Protein AF-A0A950DJ20-F1 (afdb_monomer_lite)

Secondary structure (DSSP, 8-state):
-HHHHHHHHHHHHHHHHHHHHHHHHHHHHHHHHHHHHHHTGGGGGSTTHHHHHHHHHHHHHHHHHHHHHHHHHTT------

Sequence (81 aa):
METNEFSSAWKDSAKKAVELYVESGEKLGKMMLEWHEQSTSWAKKTMIGPLFEAQRNASRQLMESSADTARKLFGIANNGQ

pLDDT: mean 83.01, std 11.77, range [34.31, 92.88]

Radius of gyration: 18.35 Å; chains: 1; bounding box: 41×22×57 Å

Structure (mmCIF, N/CA/C/O backbone):
data_AF-A0A950DJ20-F1
#
_entry.id   AF-A0A950DJ20-F1
#
loop_
_atom_site.group_PDB
_atom_site.id
_atom_site.type_symbol
_atom_site.label_atom_id
_atom_site.label_alt_id
_atom_site.label_comp_id
_atom_site.label_asym_id
_atom_site.label_entity_id
_atom_site.label_seq_id
_atom_site.pdbx_PDB_ins_code
_atom_site.Cartn_x
_ato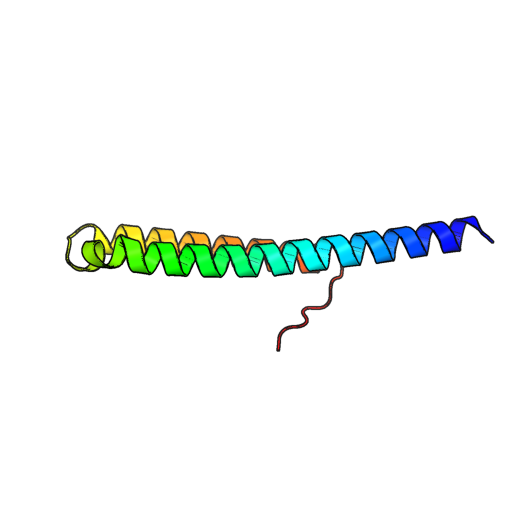m_site.Cartn_y
_atom_site.Cartn_z
_atom_site.occupancy
_atom_site.B_iso_or_equiv
_atom_site.auth_seq_id
_atom_site.auth_comp_id
_atom_site.auth_asym_id
_atom_site.auth_atom_id
_atom_site.pdbx_PDB_model_num
ATOM 1 N N . MET A 1 1 ? 20.983 7.478 -35.330 1.00 54.53 1 MET A N 1
ATOM 2 C CA . MET A 1 1 ? 20.863 6.306 -34.433 1.00 54.53 1 MET A CA 1
ATOM 3 C C . MET A 1 1 ? 20.849 6.720 -32.956 1.00 54.53 1 MET A C 1
ATOM 5 O O . MET A 1 1 ? 20.182 6.058 -32.180 1.00 54.53 1 MET A O 1
ATOM 9 N N . GLU A 1 2 ? 21.459 7.854 -32.584 1.00 60.28 2 GLU A N 1
ATOM 10 C CA . GLU A 1 2 ? 21.583 8.339 -31.191 1.00 60.28 2 GLU A CA 1
ATOM 11 C C . GLU A 1 2 ? 20.274 8.764 -30.492 1.00 60.28 2 GLU A C 1
ATOM 13 O O . GLU A 1 2 ? 20.137 8.615 -29.280 1.00 60.28 2 GLU A O 1
ATOM 18 N N . THR A 1 3 ? 19.271 9.255 -31.226 1.00 62.78 3 THR A N 1
ATOM 19 C CA . THR A 1 3 ? 17.999 9.717 -30.632 1.00 62.78 3 THR A CA 1
ATOM 20 C C . THR A 1 3 ? 17.165 8.586 -30.022 1.00 62.78 3 THR A C 1
ATOM 22 O O . THR A 1 3 ? 16.408 8.820 -29.080 1.00 62.78 3 THR A O 1
ATOM 25 N N . ASN A 1 4 ? 17.323 7.355 -30.520 1.00 64.88 4 ASN A N 1
ATOM 26 C CA . ASN A 1 4 ? 16.605 6.186 -30.015 1.00 64.88 4 ASN A CA 1
ATOM 27 C C . ASN A 1 4 ? 17.196 5.664 -28.697 1.00 64.88 4 ASN A C 1
ATOM 29 O O . ASN A 1 4 ? 16.429 5.262 -27.827 1.00 64.88 4 ASN A O 1
ATOM 33 N N . GLU A 1 5 ? 18.520 5.725 -28.519 1.00 67.69 5 GLU A N 1
ATOM 34 C CA . GLU A 1 5 ? 19.189 5.265 -27.290 1.00 67.69 5 GLU A CA 1
ATOM 35 C C . GLU A 1 5 ? 18.988 6.232 -26.118 1.00 67.69 5 GLU A C 1
ATOM 37 O O . GLU A 1 5 ? 18.748 5.815 -24.984 1.00 67.69 5 GLU A O 1
ATOM 42 N N . PHE A 1 6 ? 18.995 7.542 -26.386 1.00 72.75 6 PHE A N 1
ATOM 43 C CA . PHE A 1 6 ? 18.644 8.539 -25.373 1.00 72.75 6 PHE A CA 1
ATOM 44 C C . PHE A 1 6 ? 17.175 8.407 -24.938 1.00 72.75 6 PHE A C 1
ATOM 46 O O . PHE A 1 6 ? 16.855 8.479 -23.750 1.00 72.75 6 PHE A O 1
ATOM 53 N N . SER A 1 7 ? 16.273 8.150 -25.893 1.00 73.19 7 SER A N 1
ATOM 54 C CA . SER A 1 7 ? 14.851 7.926 -25.613 1.00 73.19 7 SER A CA 1
ATOM 55 C C . SER A 1 7 ? 14.607 6.660 -24.782 1.00 73.19 7 SER A C 1
ATOM 57 O O . SER A 1 7 ? 13.780 6.687 -23.866 1.00 73.19 7 SER A O 1
ATOM 59 N N . SER A 1 8 ? 15.332 5.568 -25.051 1.00 75.25 8 SER A N 1
ATOM 60 C CA . SER A 1 8 ? 15.227 4.337 -24.259 1.00 75.25 8 SER A CA 1
ATOM 61 C C . SER A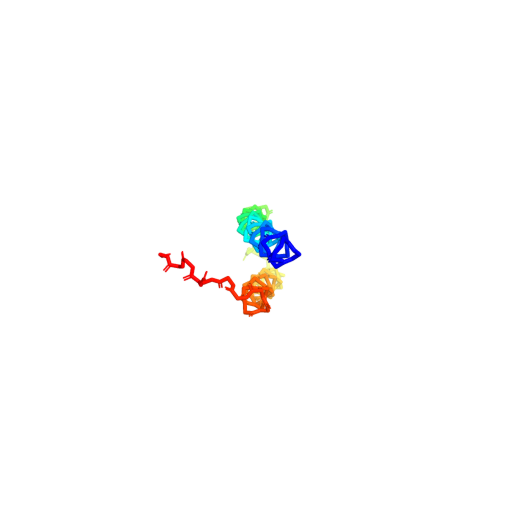 1 8 ? 15.802 4.507 -22.854 1.00 75.25 8 SER A C 1
ATOM 63 O O . SER A 1 8 ? 15.130 4.155 -21.889 1.00 75.25 8 SER A O 1
ATOM 65 N N . ALA A 1 9 ? 16.971 5.141 -22.709 1.00 77.56 9 ALA A N 1
ATOM 66 C CA . ALA A 1 9 ? 17.576 5.401 -21.400 1.00 77.56 9 ALA A CA 1
ATOM 67 C C . ALA A 1 9 ? 16.688 6.286 -20.504 1.00 77.56 9 ALA A C 1
ATOM 69 O O . ALA A 1 9 ? 16.572 6.052 -19.295 1.00 77.56 9 ALA A O 1
ATOM 70 N N . TRP A 1 10 ? 16.012 7.278 -21.094 1.00 78.69 10 TRP A N 1
ATOM 71 C CA . TRP A 1 10 ? 15.037 8.108 -20.386 1.00 78.69 10 TRP A CA 1
ATOM 72 C C . TRP A 1 10 ? 13.791 7.316 -19.969 1.00 78.69 10 TRP A C 1
ATOM 74 O O . TRP A 1 10 ? 13.336 7.447 -18.833 1.00 78.69 10 TRP A O 1
ATOM 84 N N . LYS A 1 11 ? 13.254 6.462 -20.851 1.00 81.44 11 LYS A N 1
ATOM 85 C CA . LYS A 1 11 ? 12.120 5.578 -20.528 1.00 81.44 11 LYS A CA 1
ATOM 86 C C . LYS A 1 11 ? 12.442 4.615 -19.390 1.00 81.44 11 LYS A C 1
ATOM 88 O O . LYS A 1 11 ? 11.626 4.479 -18.483 1.00 81.44 11 LYS A O 1
ATOM 93 N N . ASP A 1 12 ? 13.615 3.994 -19.409 1.00 83.00 12 ASP A N 1
ATOM 94 C CA . ASP A 1 12 ? 14.027 3.050 -18.367 1.00 83.00 12 ASP A CA 1
ATOM 95 C C . ASP A 1 12 ? 14.242 3.758 -17.025 1.00 83.00 12 ASP A C 1
ATOM 97 O O . ASP A 1 12 ? 13.794 3.279 -15.982 1.00 83.00 12 ASP A O 1
ATOM 101 N N . SER A 1 13 ? 14.842 4.951 -17.051 1.00 83.56 13 SER A N 1
ATOM 102 C CA . SER A 1 13 ? 15.000 5.790 -15.856 1.00 83.56 13 SER A CA 1
ATOM 103 C C . SER A 1 13 ? 13.648 6.226 -15.285 1.00 83.56 13 SER A C 1
ATOM 105 O O . SER A 1 13 ? 13.436 6.150 -14.075 1.00 83.56 13 SER A O 1
ATOM 107 N N . ALA A 1 14 ? 12.707 6.630 -16.144 1.00 82.19 14 ALA A N 1
ATOM 108 C CA . ALA A 1 14 ? 11.351 6.990 -15.742 1.00 82.19 14 ALA A CA 1
ATOM 109 C C . ALA A 1 14 ? 10.594 5.788 -15.158 1.00 82.19 14 ALA A C 1
ATOM 111 O O . ALA A 1 14 ? 9.965 5.912 -14.109 1.00 82.19 14 ALA A O 1
ATOM 112 N N . LYS A 1 15 ? 10.704 4.610 -15.782 1.00 82.50 15 LYS A N 1
ATOM 113 C CA . LYS A 1 15 ? 10.099 3.370 -15.284 1.00 82.50 15 LYS A CA 1
ATOM 114 C C . LYS A 1 15 ? 10.625 3.012 -13.895 1.00 82.50 15 LYS A C 1
ATOM 116 O O . LYS A 1 15 ? 9.829 2.755 -12.997 1.00 82.50 15 LYS A O 1
ATOM 121 N N . LYS A 1 16 ? 11.943 3.084 -13.695 1.00 84.50 16 LYS A N 1
ATOM 122 C CA . LYS A 1 16 ? 12.586 2.831 -12.399 1.00 84.50 16 LYS A CA 1
ATOM 123 C C . LYS A 1 16 ? 12.185 3.855 -11.333 1.00 84.50 16 LYS A C 1
ATOM 125 O O . LYS A 1 16 ? 11.984 3.494 -10.178 1.00 84.50 16 LYS A O 1
ATOM 130 N N . ALA A 1 17 ? 12.048 5.128 -11.704 1.00 84.94 17 ALA A N 1
ATOM 131 C CA . ALA A 1 17 ? 11.582 6.166 -10.787 1.00 84.94 17 ALA A CA 1
ATOM 132 C C . ALA A 1 17 ? 10.137 5.914 -10.330 1.00 84.94 17 ALA A C 1
ATOM 134 O O . ALA A 1 17 ? 9.840 6.041 -9.144 1.00 84.94 17 ALA A O 1
ATOM 135 N N . VAL A 1 18 ? 9.255 5.514 -11.251 1.00 83.69 18 VAL A N 1
ATOM 136 C CA . VAL A 1 18 ? 7.876 5.143 -10.911 1.00 83.69 18 VAL A CA 1
ATOM 137 C C . VAL A 1 18 ? 7.844 3.882 -10.050 1.00 83.69 18 VAL A C 1
ATOM 139 O O . VAL A 1 18 ? 7.111 3.858 -9.070 1.00 83.69 18 VAL A O 1
ATOM 142 N N . GLU A 1 19 ? 8.647 2.865 -10.361 1.00 85.75 19 GLU A N 1
ATOM 143 C CA . GLU A 1 19 ? 8.749 1.639 -9.558 1.00 85.75 19 GLU A CA 1
ATOM 144 C C . GLU A 1 19 ? 9.150 1.954 -8.112 1.00 85.75 19 GLU A C 1
ATOM 146 O O . GLU A 1 19 ? 8.424 1.602 -7.183 1.00 85.75 19 GLU A O 1
ATOM 151 N N . LEU A 1 20 ? 10.208 2.748 -7.919 1.00 85.56 20 LEU A N 1
ATOM 152 C CA . LEU A 1 20 ? 10.637 3.205 -6.594 1.00 85.56 20 LEU A CA 1
ATOM 153 C C . LEU A 1 20 ? 9.570 4.041 -5.878 1.00 85.56 20 LEU A C 1
ATOM 155 O O . LEU A 1 20 ? 9.409 3.917 -4.661 1.00 85.56 20 LEU A O 1
ATOM 159 N N . TYR A 1 21 ? 8.852 4.900 -6.606 1.00 82.25 21 TYR A N 1
ATOM 160 C CA . TYR A 1 21 ? 7.785 5.726 -6.043 1.00 82.25 21 TYR A CA 1
ATOM 161 C C . TYR A 1 21 ? 6.598 4.876 -5.581 1.00 82.25 21 TYR A C 1
ATOM 163 O O . TYR A 1 21 ? 6.105 5.066 -4.471 1.00 82.25 21 TYR A O 1
ATOM 171 N N . VAL A 1 22 ? 6.170 3.914 -6.402 1.00 86.12 22 VAL A N 1
ATOM 172 C CA . VAL A 1 22 ? 5.072 2.996 -6.080 1.00 86.12 22 VAL A CA 1
ATOM 173 C C . VAL A 1 22 ? 5.451 2.105 -4.899 1.00 86.12 22 VAL A C 1
ATOM 175 O O . VAL A 1 22 ? 4.681 2.016 -3.947 1.00 86.12 22 VAL A O 1
ATOM 178 N N . GLU A 1 23 ? 6.645 1.507 -4.897 1.00 87.81 23 GLU A N 1
ATOM 179 C CA . GLU A 1 23 ? 7.112 0.662 -3.790 1.00 87.81 23 GLU A CA 1
ATOM 180 C C . GLU A 1 23 ? 7.255 1.444 -2.478 1.00 87.81 23 GLU A C 1
ATOM 182 O O . GLU A 1 23 ? 6.781 1.005 -1.425 1.00 87.81 23 GLU A O 1
ATOM 187 N N . SER A 1 24 ? 7.872 2.629 -2.526 1.00 88.38 24 SER A N 1
ATOM 188 C CA . SER A 1 24 ? 8.028 3.483 -1.342 1.00 88.38 24 SER A CA 1
ATOM 189 C C . SER A 1 24 ? 6.673 3.966 -0.828 1.00 88.38 24 SER A C 1
ATOM 191 O O . SER A 1 24 ? 6.435 3.960 0.381 1.00 88.38 24 SER A O 1
ATOM 193 N N . GLY A 1 25 ? 5.772 4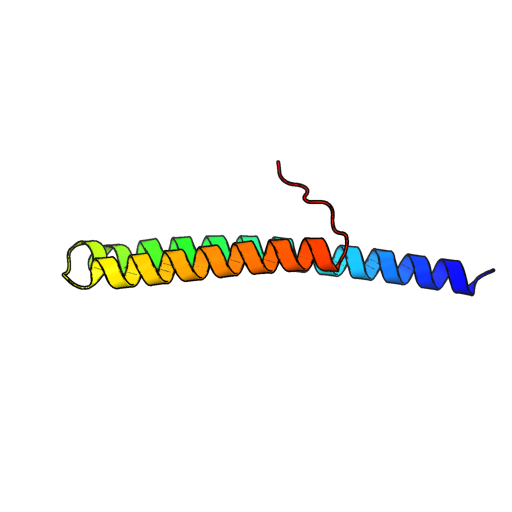.344 -1.738 1.00 85.75 25 GLY A N 1
ATOM 194 C CA . GLY A 1 25 ? 4.411 4.760 -1.425 1.00 85.75 25 GLY A CA 1
ATOM 195 C C . GLY A 1 25 ? 3.595 3.645 -0.776 1.00 85.75 25 GLY A C 1
ATOM 196 O O . GLY A 1 25 ? 2.959 3.881 0.249 1.00 85.75 25 GLY A O 1
ATOM 197 N N . GLU A 1 26 ? 3.664 2.417 -1.295 1.00 88.88 26 GLU A N 1
ATOM 198 C CA . GLU A 1 26 ? 3.016 1.255 -0.678 1.00 88.88 26 GLU A CA 1
ATOM 199 C C . GLU A 1 26 ? 3.582 0.942 0.705 1.00 88.88 26 GLU A C 1
ATOM 201 O O . GLU A 1 26 ? 2.822 0.672 1.635 1.00 88.88 26 GLU A O 1
ATOM 206 N N . LYS A 1 27 ? 4.908 0.982 0.866 1.00 90.19 27 LYS A N 1
ATOM 207 C CA . LYS A 1 27 ? 5.549 0.729 2.160 1.00 90.19 27 LYS A CA 1
ATOM 208 C C . LYS A 1 27 ? 5.119 1.763 3.201 1.00 90.19 27 LYS A C 1
ATOM 210 O O . LYS A 1 27 ? 4.744 1.391 4.313 1.00 90.19 27 LYS A O 1
ATOM 215 N N . LEU A 1 28 ? 5.140 3.046 2.838 1.00 90.38 28 LEU A N 1
ATOM 216 C CA . LEU A 1 28 ? 4.683 4.133 3.704 1.00 90.38 28 LEU A CA 1
ATOM 217 C C . LEU A 1 28 ? 3.186 4.022 4.002 1.00 90.38 28 LEU A C 1
ATOM 219 O O . LEU A 1 28 ? 2.785 4.161 5.154 1.00 90.38 28 LEU A O 1
ATOM 223 N N . GLY A 1 29 ? 2.363 3.718 2.998 1.00 89.25 29 GLY A N 1
ATOM 224 C CA . GLY A 1 29 ? 0.925 3.531 3.166 1.00 89.25 29 GLY A CA 1
ATOM 225 C C . GLY A 1 29 ? 0.594 2.376 4.115 1.00 89.25 29 GLY A C 1
ATOM 226 O O . GLY A 1 29 ? -0.217 2.546 5.024 1.00 89.25 29 GLY A O 1
ATOM 227 N N . LYS A 1 30 ? 1.280 1.232 3.988 1.00 91.06 30 LYS A N 1
ATOM 228 C CA . LYS A 1 30 ? 1.151 0.097 4.920 1.00 91.06 30 LYS A CA 1
ATOM 229 C C . LYS A 1 30 ? 1.545 0.489 6.345 1.00 91.06 30 LYS A C 1
ATOM 231 O O . LYS A 1 30 ? 0.768 0.242 7.265 1.00 91.06 30 LYS A O 1
ATOM 236 N N . MET A 1 31 ? 2.682 1.166 6.521 1.00 92.88 31 MET A N 1
ATOM 237 C CA . MET A 1 31 ? 3.130 1.650 7.832 1.00 92.88 31 MET A CA 1
ATOM 238 C C . MET A 1 31 ? 2.128 2.635 8.456 1.00 92.88 31 MET A C 1
ATOM 240 O O . MET A 1 31 ? 1.815 2.534 9.640 1.00 92.88 31 MET A O 1
ATOM 244 N N . MET A 1 32 ? 1.568 3.554 7.664 1.00 91.00 32 MET A N 1
ATOM 245 C CA . MET A 1 32 ? 0.547 4.498 8.128 1.00 91.00 32 MET A CA 1
ATOM 246 C C . MET A 1 32 ? -0.755 3.794 8.522 1.00 91.00 32 MET A C 1
ATOM 248 O O . MET A 1 32 ? -1.365 4.167 9.520 1.00 91.00 32 MET A O 1
ATOM 252 N N . LEU A 1 33 ? -1.175 2.759 7.786 1.00 91.06 33 LEU A N 1
ATOM 253 C CA . LEU A 1 33 ? -2.348 1.951 8.140 1.00 91.06 33 LEU A CA 1
ATOM 254 C C . LEU A 1 33 ? -2.139 1.176 9.448 1.00 91.06 33 LEU A C 1
ATOM 256 O O . LEU A 1 33 ? -3.064 1.094 10.255 1.00 91.06 33 LEU A O 1
ATOM 260 N N . GLU A 1 34 ? -0.945 0.623 9.667 1.00 91.88 34 GLU A N 1
ATOM 261 C CA . GLU A 1 34 ? -0.581 -0.041 10.926 1.00 91.88 34 GLU A CA 1
ATOM 262 C C . GLU A 1 34 ? -0.548 0.945 12.094 1.00 91.88 34 GLU A C 1
ATOM 264 O O . GLU A 1 34 ? -1.137 0.684 13.144 1.00 91.88 34 GLU A O 1
ATOM 269 N N . TRP A 1 35 ? 0.069 2.111 11.906 1.00 92.88 35 TRP A N 1
ATOM 270 C CA . TRP A 1 35 ? 0.095 3.157 12.923 1.00 92.88 35 TRP A CA 1
ATOM 271 C C . TRP A 1 35 ? -1.309 3.686 13.241 1.00 92.88 35 TRP A C 1
ATOM 273 O O . TRP A 1 35 ? -1.659 3.873 14.410 1.00 92.88 35 TRP A O 1
ATOM 283 N N . HIS A 1 36 ? -2.156 3.858 12.223 1.00 90.12 36 HIS A N 1
ATOM 284 C CA . HIS A 1 36 ? -3.561 4.209 12.405 1.00 90.12 36 HIS A CA 1
ATOM 285 C C . HIS A 1 36 ? -4.302 3.128 13.204 1.00 90.12 36 HIS A C 1
ATOM 287 O O . HIS A 1 36 ? -5.015 3.455 14.147 1.00 90.12 36 HIS A O 1
ATOM 293 N N . GLU A 1 37 ? -4.116 1.838 12.904 1.00 89.75 37 GLU A N 1
ATOM 294 C CA . GLU A 1 37 ? -4.703 0.750 13.701 1.00 89.75 37 GLU A CA 1
ATOM 295 C C . GLU A 1 37 ? -4.244 0.785 15.166 1.00 89.75 37 GLU A C 1
ATOM 297 O O . GLU A 1 37 ? -5.070 0.656 16.071 1.00 89.75 37 GLU A O 1
ATOM 302 N N . GLN A 1 38 ? -2.947 0.962 15.414 1.00 91.06 38 GLN A N 1
ATOM 303 C CA . GLN A 1 38 ? -2.409 0.997 16.774 1.00 91.06 38 GLN A CA 1
ATOM 304 C C . GLN A 1 38 ? -2.958 2.194 17.561 1.00 91.06 38 GLN A C 1
ATOM 306 O O . GLN A 1 38 ? -3.440 2.028 18.685 1.00 91.06 38 GLN A O 1
ATOM 311 N N . SER A 1 39 ? -2.959 3.381 16.950 1.00 91.56 39 SER A N 1
ATOM 312 C CA . SER A 1 39 ? -3.437 4.627 17.567 1.00 91.56 39 SER A CA 1
ATOM 313 C C . SER A 1 39 ? -4.958 4.685 17.743 1.00 91.56 39 SER A C 1
ATOM 315 O O . SER A 1 39 ? -5.436 5.345 18.664 1.00 91.56 39 SER A O 1
ATOM 317 N N . THR A 1 40 ? -5.726 3.956 16.927 1.00 90.50 40 THR A N 1
ATOM 318 C CA . THR A 1 40 ? -7.197 3.862 17.028 1.00 90.50 40 THR A CA 1
ATOM 319 C C . THR A 1 40 ? -7.682 2.574 17.695 1.00 90.50 40 THR A C 1
ATOM 321 O O . THR A 1 40 ? -8.883 2.329 17.779 1.00 90.50 40 THR A O 1
ATOM 324 N N . SER A 1 41 ? -6.778 1.756 18.241 1.00 89.19 41 SER A N 1
ATOM 325 C CA . SER A 1 41 ? -7.123 0.475 18.876 1.00 89.19 41 SER A CA 1
ATOM 326 C C . SER A 1 41 ? -8.110 0.611 20.044 1.00 89.19 41 SER A C 1
ATOM 328 O O . SER A 1 41 ? -8.920 -0.288 20.277 1.00 89.19 41 SER A O 1
ATOM 330 N N . TRP A 1 42 ? -8.109 1.752 20.739 1.00 88.12 42 TRP A N 1
ATOM 331 C CA . TRP A 1 42 ? -9.085 2.082 21.781 1.00 88.12 42 TRP A CA 1
ATOM 332 C C . TRP A 1 42 ? -10.516 2.187 21.232 1.00 88.12 42 TRP A C 1
ATOM 334 O O . TRP A 1 42 ? -11.463 1.783 21.911 1.00 88.12 42 TRP A O 1
ATOM 344 N N . ALA A 1 43 ? -10.684 2.667 19.994 1.00 88.50 43 ALA A N 1
ATOM 345 C CA . ALA A 1 43 ? -11.986 2.888 19.374 1.00 88.50 43 ALA A CA 1
ATOM 346 C C . ALA A 1 43 ? -12.720 1.569 19.097 1.00 88.50 43 ALA A C 1
ATOM 348 O O . ALA A 1 43 ? -13.949 1.552 19.090 1.00 88.50 43 ALA A O 1
ATOM 349 N N . LYS A 1 44 ? -11.998 0.442 18.987 1.00 86.50 44 LYS A N 1
ATOM 350 C CA . LYS A 1 44 ? -12.582 -0.907 18.852 1.00 86.50 44 LYS A CA 1
ATOM 351 C C . LYS A 1 44 ? -13.521 -1.275 20.009 1.00 86.50 44 LYS A C 1
ATOM 353 O O . LYS A 1 44 ? -14.400 -2.109 19.841 1.00 86.50 44 LYS A O 1
ATOM 358 N N . LYS A 1 45 ? -13.361 -0.647 21.180 1.00 91.06 45 LYS A N 1
ATOM 359 C CA . LYS A 1 45 ? -14.214 -0.862 22.364 1.00 91.06 45 LYS A CA 1
ATOM 360 C C . LYS A 1 45 ? -15.423 0.078 22.428 1.00 91.06 45 LYS A C 1
ATOM 362 O O . LYS A 1 45 ? -16.144 0.080 23.420 1.00 91.06 45 LYS A O 1
ATOM 367 N N . THR A 1 46 ? -15.624 0.905 21.407 1.00 91.12 46 THR A N 1
ATOM 368 C CA . THR A 1 46 ? -16.667 1.936 21.367 1.00 91.12 46 THR A CA 1
ATOM 369 C C . THR A 1 46 ? -17.652 1.666 20.232 1.00 91.12 46 THR A C 1
ATOM 371 O O . THR A 1 46 ? -17.341 0.938 19.291 1.00 91.12 46 THR A O 1
ATOM 374 N N . MET A 1 47 ? -18.826 2.305 20.268 1.00 91.31 47 MET A N 1
ATOM 375 C CA . MET A 1 47 ? -19.832 2.180 19.200 1.00 91.31 47 MET A CA 1
ATOM 376 C C . MET A 1 47 ? -19.346 2.696 17.833 1.00 91.31 47 MET A C 1
ATOM 378 O O . MET A 1 47 ? -19.929 2.345 16.813 1.00 91.31 47 MET A O 1
ATOM 382 N N . ILE A 1 48 ? -18.281 3.505 17.799 1.00 89.25 48 ILE A N 1
ATOM 383 C CA . ILE A 1 48 ? -17.692 4.045 16.564 1.00 89.25 48 ILE A CA 1
ATOM 384 C C . ILE A 1 48 ? -16.553 3.179 16.006 1.00 89.25 48 ILE A C 1
ATOM 386 O O . ILE A 1 48 ? -16.036 3.484 14.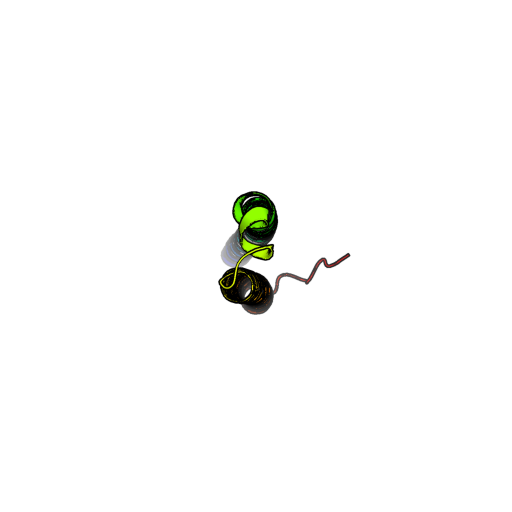935 1.00 89.25 48 ILE A O 1
ATOM 390 N N . GLY A 1 49 ? -16.173 2.086 16.676 1.00 89.69 49 GLY A N 1
ATOM 391 C CA . GLY A 1 49 ? -15.145 1.152 16.198 1.00 89.69 49 GLY A CA 1
ATOM 392 C C . GLY A 1 49 ? -15.342 0.681 14.746 1.00 89.69 49 GLY A C 1
ATOM 393 O O . GLY A 1 49 ? -14.395 0.786 13.963 1.00 89.69 49 GLY A O 1
ATOM 394 N N . PRO A 1 50 ? -16.561 0.273 14.335 1.00 90.94 50 PRO A N 1
ATOM 395 C CA . PRO A 1 50 ? -16.828 -0.146 12.958 1.00 90.94 50 PRO A CA 1
ATOM 396 C C . PRO A 1 50 ? -16.545 0.936 11.905 1.00 90.94 50 PRO A C 1
ATOM 398 O O . PRO A 1 50 ? -16.161 0.615 10.783 1.00 90.94 50 PRO A O 1
ATOM 401 N N . LEU A 1 51 ? -16.694 2.221 12.251 1.00 91.00 51 LEU A N 1
ATOM 402 C CA . LEU A 1 51 ? -16.405 3.328 11.335 1.00 91.00 51 LEU A CA 1
ATOM 403 C C . LEU A 1 51 ? -14.902 3.435 11.046 1.00 91.00 51 LEU A C 1
ATOM 405 O O . LEU A 1 51 ? -14.507 3.560 9.888 1.00 91.00 51 LEU A O 1
ATOM 409 N N . PHE A 1 52 ? -14.061 3.337 12.079 1.00 89.00 52 PHE A N 1
ATOM 410 C CA . PHE A 1 52 ? -12.604 3.362 11.915 1.00 89.00 52 PHE A CA 1
ATOM 411 C C . PHE A 1 52 ? -12.088 2.136 11.154 1.00 89.00 52 PHE A C 1
ATOM 413 O O . PHE A 1 52 ? -11.160 2.255 10.352 1.00 89.00 52 PHE A O 1
ATOM 420 N N . GLU A 1 53 ? -12.702 0.968 11.358 1.00 88.50 53 GLU A N 1
ATOM 421 C CA . GLU A 1 53 ? -12.388 -0.233 10.578 1.00 88.50 53 GLU A CA 1
ATOM 422 C C . GLU A 1 53 ? -12.779 -0.075 9.105 1.00 88.50 53 GLU A C 1
ATOM 424 O O . GLU A 1 53 ? -11.971 -0.375 8.223 1.00 88.50 53 GLU A O 1
ATOM 429 N N . ALA A 1 54 ? -13.968 0.463 8.823 1.00 91.44 54 ALA A N 1
ATOM 430 C CA . ALA A 1 54 ? -14.401 0.757 7.460 1.00 91.44 54 ALA A CA 1
ATOM 431 C C . ALA A 1 54 ? -13.473 1.772 6.772 1.00 91.44 54 ALA A C 1
ATOM 433 O O . ALA A 1 54 ? -13.049 1.538 5.640 1.00 91.44 54 ALA A O 1
ATOM 434 N N . GLN A 1 55 ? -13.091 2.851 7.466 1.00 90.25 55 GLN A N 1
ATOM 435 C CA . GLN A 1 55 ? -12.149 3.852 6.956 1.00 90.25 55 GLN A CA 1
ATOM 436 C C . GLN A 1 55 ? -10.796 3.220 6.620 1.00 90.25 55 GLN A C 1
ATOM 438 O O . GLN A 1 55 ? -10.280 3.408 5.520 1.00 90.25 55 GLN A O 1
ATOM 443 N N . ARG A 1 56 ? -10.239 2.421 7.533 1.00 88.69 56 ARG A N 1
ATOM 444 C CA . ARG A 1 56 ? -8.979 1.707 7.305 1.00 88.69 56 ARG A CA 1
ATOM 445 C C . ARG A 1 56 ? -9.068 0.776 6.095 1.00 88.69 56 ARG A C 1
ATOM 447 O O . ARG A 1 56 ? -8.145 0.756 5.281 1.00 88.69 56 ARG A O 1
ATOM 454 N N . ASN A 1 57 ? -10.143 -0.001 5.980 1.00 91.38 57 ASN A N 1
ATOM 455 C CA . ASN A 1 57 ? -10.327 -0.940 4.873 1.00 91.38 57 ASN A CA 1
ATOM 456 C C . ASN A 1 57 ? -10.454 -0.208 3.534 1.00 91.38 57 ASN A C 1
ATOM 458 O O . ASN A 1 57 ? -9.808 -0.606 2.566 1.00 91.38 57 ASN A O 1
ATOM 462 N N . ALA A 1 58 ? -11.212 0.890 3.492 1.00 92.06 58 ALA A N 1
ATOM 463 C CA . ALA A 1 58 ? -11.322 1.733 2.308 1.00 92.06 58 ALA A CA 1
ATOM 464 C C . ALA A 1 58 ? -9.959 2.325 1.913 1.00 92.06 58 ALA A C 1
ATOM 466 O O . ALA A 1 58 ? -9.553 2.212 0.758 1.00 92.06 58 ALA A O 1
ATOM 467 N N . SER A 1 59 ? -9.206 2.883 2.868 1.00 89.12 59 SER A N 1
ATOM 468 C CA . SER A 1 59 ? -7.862 3.416 2.611 1.00 89.12 59 SER A CA 1
ATOM 469 C C . SER A 1 59 ? -6.887 2.344 2.117 1.00 89.12 59 SER A C 1
ATOM 471 O O . SER A 1 59 ? -6.101 2.613 1.210 1.00 89.12 59 SER A O 1
ATOM 473 N N . ARG A 1 60 ? -6.954 1.121 2.661 1.00 90.75 60 ARG A N 1
ATOM 474 C CA . ARG A 1 60 ? -6.144 -0.014 2.196 1.00 90.75 60 ARG A CA 1
ATOM 475 C C . ARG A 1 60 ? -6.466 -0.387 0.751 1.00 90.75 60 ARG A C 1
ATOM 477 O O . ARG A 1 60 ? -5.553 -0.439 -0.066 1.00 90.75 60 ARG A O 1
ATOM 484 N N . GLN A 1 61 ? -7.744 -0.587 0.430 1.00 92.50 61 GLN A N 1
ATOM 485 C CA . GLN A 1 61 ? -8.168 -0.937 -0.930 1.00 92.50 61 GLN A CA 1
ATOM 486 C C . GLN A 1 61 ? -7.782 0.143 -1.941 1.00 92.50 61 GLN A C 1
ATOM 488 O O . GLN A 1 61 ? -7.352 -0.172 -3.049 1.00 92.50 61 GLN A O 1
ATOM 493 N N . LEU A 1 62 ? -7.908 1.416 -1.562 1.00 90.31 62 LEU A N 1
ATOM 494 C CA . LEU A 1 62 ? -7.581 2.540 -2.433 1.00 90.31 62 LEU A CA 1
ATOM 495 C C . LEU A 1 62 ? -6.071 2.621 -2.698 1.00 90.31 62 LEU A C 1
ATOM 497 O O . LEU A 1 62 ? -5.667 2.831 -3.842 1.00 90.31 62 LEU A O 1
ATOM 501 N N . MET A 1 63 ? -5.240 2.385 -1.678 1.00 90.56 63 MET A N 1
ATOM 502 C CA . MET A 1 63 ? -3.783 2.281 -1.822 1.00 90.56 63 MET A CA 1
ATOM 503 C C . MET A 1 63 ? -3.395 1.126 -2.754 1.00 90.56 63 MET A C 1
ATOM 505 O O . MET A 1 63 ? -2.669 1.348 -3.721 1.00 90.56 63 MET A O 1
ATOM 509 N N . GLU A 1 64 ? -3.897 -0.083 -2.492 1.00 88.38 64 GLU A N 1
ATOM 510 C CA . GLU A 1 64 ? -3.596 -1.282 -3.288 1.00 88.38 64 GLU A CA 1
ATOM 511 C C . GLU A 1 64 ? -4.038 -1.104 -4.748 1.00 88.38 64 GLU A C 1
ATOM 513 O O . GLU A 1 64 ? -3.266 -1.366 -5.670 1.00 88.38 64 GLU A O 1
ATOM 518 N N . SER A 1 65 ? -5.237 -0.557 -4.968 1.00 89.38 65 SER A N 1
ATOM 519 C CA . SER A 1 65 ? -5.760 -0.273 -6.312 1.00 89.38 65 SER A CA 1
ATOM 520 C C . SER A 1 65 ? -4.945 0.794 -7.044 1.00 89.38 65 SER A C 1
ATOM 522 O O . SER A 1 65 ? -4.711 0.677 -8.248 1.00 89.38 65 SER A O 1
ATOM 524 N N . SER A 1 66 ? -4.494 1.837 -6.338 1.00 85.31 66 SER A N 1
ATOM 525 C CA . SER A 1 66 ? -3.673 2.902 -6.928 1.00 85.31 66 SER A CA 1
ATOM 526 C C . SER A 1 66 ? -2.302 2.378 -7.342 1.00 85.31 66 SER A C 1
ATOM 528 O O . SER A 1 66 ? -1.827 2.692 -8.432 1.00 85.31 66 SER A O 1
ATOM 530 N N . ALA A 1 67 ? -1.682 1.546 -6.505 1.00 86.69 67 ALA A N 1
ATOM 531 C CA . ALA A 1 67 ? -0.394 0.946 -6.807 1.00 86.69 67 ALA A CA 1
ATOM 532 C C . ALA A 1 67 ? -0.482 -0.064 -7.962 1.00 86.69 67 ALA A C 1
ATOM 534 O O . ALA A 1 67 ? 0.345 -0.025 -8.871 1.00 86.69 67 ALA A O 1
ATOM 535 N N . ASP A 1 68 ? -1.514 -0.912 -7.989 1.00 87.31 68 ASP A N 1
ATOM 536 C CA . ASP A 1 68 ? -1.784 -1.817 -9.113 1.00 87.31 68 ASP A CA 1
ATOM 537 C C . ASP A 1 68 ? -2.033 -1.048 -10.424 1.00 87.31 68 ASP A C 1
ATOM 539 O O . ASP A 1 68 ? -1.448 -1.362 -11.463 1.00 87.31 68 ASP A O 1
ATOM 543 N N . THR A 1 69 ? -2.824 0.028 -10.371 1.00 87.31 69 THR A N 1
ATOM 544 C CA . THR A 1 69 ? -3.076 0.897 -11.531 1.00 87.31 69 THR A CA 1
ATOM 545 C C . THR A 1 69 ? -1.791 1.559 -12.022 1.00 87.31 69 THR A C 1
ATOM 547 O O . THR A 1 69 ? -1.522 1.552 -13.223 1.00 87.31 69 THR A O 1
ATOM 550 N N . ALA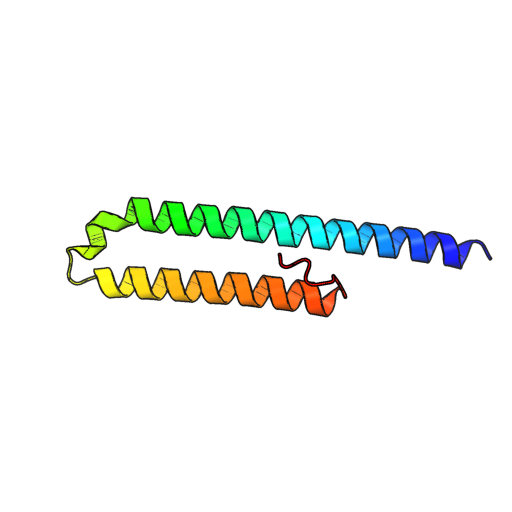 A 1 70 ? -0.963 2.087 -11.117 1.00 84.06 70 ALA A N 1
ATOM 551 C CA . ALA A 1 70 ? 0.325 2.672 -11.474 1.00 84.06 70 ALA A CA 1
ATOM 552 C C . ALA A 1 70 ? 1.243 1.634 -12.139 1.00 84.06 70 ALA A C 1
ATOM 554 O O . ALA A 1 70 ? 1.802 1.896 -13.203 1.00 84.06 70 ALA A O 1
ATOM 555 N N . ARG A 1 71 ? 1.338 0.415 -11.595 1.00 82.56 71 ARG A N 1
ATOM 556 C CA . ARG A 1 71 ? 2.131 -0.659 -12.214 1.00 82.56 71 ARG A CA 1
ATOM 557 C C . ARG A 1 71 ? 1.660 -0.982 -13.630 1.00 82.56 71 ARG A C 1
ATOM 559 O O . ARG A 1 71 ? 2.482 -1.040 -14.544 1.00 82.56 71 ARG A O 1
ATOM 566 N N . LYS A 1 72 ? 0.344 -1.121 -13.826 1.00 85.56 72 LYS A N 1
ATOM 567 C CA . LYS A 1 72 ? -0.269 -1.388 -15.139 1.00 85.56 72 LYS A CA 1
ATOM 568 C C . LYS A 1 72 ? -0.012 -0.262 -16.139 1.00 85.56 72 LYS A C 1
ATOM 570 O O . LYS A 1 72 ? 0.394 -0.542 -17.263 1.00 85.56 72 LYS A O 1
ATOM 575 N N . LEU A 1 73 ? -0.203 0.995 -15.736 1.00 83.31 73 LEU A N 1
ATOM 576 C CA . LEU A 1 73 ? -0.006 2.162 -16.605 1.00 83.31 73 LEU A CA 1
ATOM 577 C C . LEU A 1 73 ? 1.449 2.321 -17.059 1.00 83.31 73 LEU A C 1
ATOM 579 O O . LEU A 1 73 ? 1.694 2.716 -18.197 1.00 83.31 73 LEU A O 1
ATOM 583 N N . PHE A 1 74 ? 2.409 1.992 -16.194 1.00 79.06 74 PHE A N 1
ATOM 584 C CA . PHE A 1 74 ? 3.835 2.158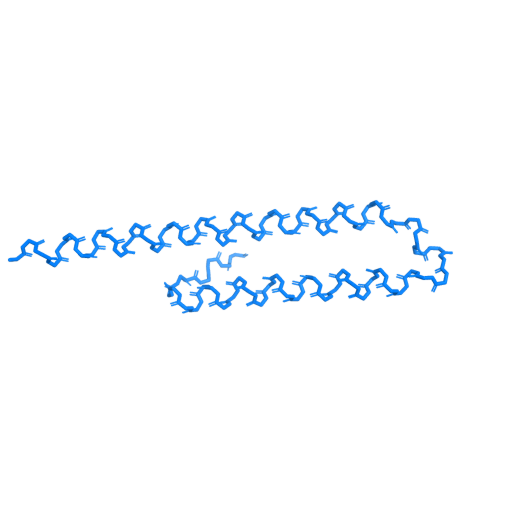 -16.479 1.00 79.06 74 PHE A CA 1
ATOM 585 C C . PHE A 1 74 ? 4.539 0.861 -16.912 1.00 79.06 74 PHE A C 1
ATOM 587 O O . PHE A 1 74 ? 5.760 0.843 -17.076 1.00 79.06 74 PHE A O 1
ATOM 594 N N . GLY A 1 75 ? 3.787 -0.227 -17.129 1.00 76.81 75 GLY A N 1
ATOM 595 C CA . GLY A 1 75 ? 4.332 -1.521 -17.554 1.00 76.81 75 GLY A CA 1
ATOM 596 C C . GLY A 1 75 ? 5.380 -2.079 -16.586 1.00 76.81 75 GLY A C 1
ATOM 597 O O . GLY A 1 75 ? 6.331 -2.747 -17.008 1.00 76.81 75 GLY A O 1
ATOM 598 N N . ILE A 1 76 ? 5.260 -1.743 -15.302 1.00 73.06 76 ILE A N 1
ATOM 599 C CA . ILE A 1 76 ? 6.116 -2.253 -14.232 1.00 73.06 76 ILE A CA 1
ATOM 600 C C . ILE A 1 76 ? 5.593 -3.649 -13.908 1.00 73.06 76 ILE A C 1
ATOM 602 O O . ILE A 1 76 ? 4.404 -3.821 -13.632 1.00 73.06 76 ILE A O 1
ATOM 606 N N . ALA A 1 77 ? 6.460 -4.658 -14.016 1.00 60.59 77 ALA A N 1
ATOM 607 C CA . ALA A 1 77 ? 6.083 -6.018 -13.664 1.00 60.59 77 ALA A CA 1
ATOM 608 C C . ALA A 1 77 ? 5.660 -6.041 -12.192 1.00 60.59 77 ALA A C 1
ATOM 610 O O . ALA A 1 77 ? 6.268 -5.381 -11.350 1.00 60.59 77 ALA A O 1
ATOM 611 N N . ASN A 1 78 ? 4.599 -6.782 -11.878 1.00 54.75 78 ASN A N 1
ATOM 612 C CA . ASN A 1 78 ? 4.252 -7.027 -10.491 1.00 54.75 78 ASN A CA 1
ATOM 613 C C . ASN A 1 78 ? 5.343 -7.941 -9.914 1.00 54.75 78 ASN A C 1
ATOM 615 O O . ASN A 1 78 ? 5.248 -9.158 -10.044 1.00 54.75 78 ASN A O 1
ATOM 619 N N . ASN A 1 79 ? 6.390 -7.371 -9.314 1.00 49.69 79 ASN A N 1
ATOM 620 C CA . ASN A 1 79 ? 7.431 -8.118 -8.599 1.00 49.69 79 ASN A CA 1
ATOM 621 C C . ASN A 1 79 ? 6.898 -8.627 -7.244 1.00 49.69 79 ASN A C 1
ATOM 623 O O . ASN A 1 79 ? 7.580 -8.559 -6.225 1.00 49.69 79 ASN A O 1
ATOM 627 N N . GLY A 1 80 ? 5.648 -9.098 -7.222 1.00 46.72 80 GLY A N 1
ATOM 628 C CA . GLY A 1 80 ? 5.039 -9.730 -6.065 1.00 46.72 80 GLY A CA 1
ATOM 629 C C . GLY A 1 80 ? 5.682 -11.090 -5.833 1.00 46.72 80 GLY A C 1
ATOM 630 O O . GLY A 1 80 ? 5.299 -12.068 -6.475 1.00 46.72 80 GLY A O 1
ATOM 631 N N . GLN A 1 81 ? 6.668 -11.119 -4.935 1.00 34.31 81 GLN A N 1
ATOM 632 C CA . GLN A 1 81 ? 6.830 -12.233 -4.001 1.00 34.31 81 GLN A CA 1
ATOM 633 C C . GLN A 1 81 ? 5.754 -12.160 -2.919 1.00 34.31 81 GLN A C 1
ATOM 635 O O . GLN A 1 81 ? 5.416 -11.028 -2.499 1.00 34.31 81 GLN A O 1
#

Foldseek 3Di:
DVVVVVVVVVLVVVLVVLVCVLVVLLVVLVVVLVVLCVVCVVCCVDPCNVVSVVVSVVSNVVSVVVSVVSCVVSVPPPPDD